Protein AF-A0A968AQ18-F1 (afdb_monomer_lite)

pLDDT: mean 81.07, std 17.33, range [46.72, 98.31]

Structure (mmCIF, N/CA/C/O backbone):
data_AF-A0A968AQ18-F1
#
_entry.id   AF-A0A968AQ18-F1
#
loop_
_atom_site.group_PDB
_atom_site.id
_atom_site.type_symbol
_atom_site.label_atom_id
_atom_site.label_alt_id
_atom_site.label_comp_id
_atom_site.label_asym_id
_atom_site.label_entity_id
_atom_site.label_seq_id
_atom_site.pdbx_PDB_ins_code
_atom_site.Cartn_x
_atom_site.Cartn_y
_atom_site.Cartn_z
_atom_site.occupancy
_atom_site.B_iso_or_equiv
_atom_site.auth_seq_id
_atom_site.auth_comp_id
_atom_site.auth_asym_id
_atom_site.auth_atom_id
_atom_site.pdbx_PDB_model_num
ATOM 1 N N . MET A 1 1 ? 10.044 -11.144 -3.311 1.00 70.75 1 MET A N 1
ATOM 2 C CA . MET A 1 1 ? 8.899 -10.650 -2.516 1.00 70.75 1 MET A CA 1
ATOM 3 C C . MET A 1 1 ? 9.423 -10.230 -1.155 1.00 70.75 1 MET A C 1
ATOM 5 O O . MET A 1 1 ? 10.293 -10.933 -0.651 1.00 70.75 1 MET A O 1
ATOM 9 N N . LYS A 1 2 ? 8.940 -9.132 -0.572 1.00 82.88 2 LYS A N 1
ATOM 10 C CA . LYS A 1 2 ? 9.055 -8.934 0.882 1.00 82.88 2 LYS A CA 1
ATOM 11 C C . LYS A 1 2 ? 7.710 -8.524 1.470 1.00 82.88 2 LYS A C 1
ATOM 13 O O . LYS A 1 2 ? 6.774 -8.203 0.732 1.00 82.88 2 LYS A O 1
ATOM 18 N N . SER A 1 3 ? 7.658 -8.534 2.792 1.00 89.44 3 SER A N 1
ATOM 19 C CA . SER A 1 3 ? 6.496 -8.170 3.583 1.00 89.44 3 SER A CA 1
ATOM 20 C C . SER A 1 3 ? 6.893 -7.350 4.808 1.00 89.44 3 SER A C 1
ATOM 22 O O . SER A 1 3 ? 8.048 -7.377 5.229 1.00 89.44 3 SER A O 1
ATOM 24 N N . SER A 1 4 ? 5.935 -6.608 5.350 1.00 93.25 4 SER A N 1
ATOM 25 C CA . SER A 1 4 ? 6.011 -5.946 6.659 1.00 93.25 4 SER A CA 1
ATOM 26 C C . SER A 1 4 ? 4.606 -5.892 7.268 1.00 93.25 4 SER A C 1
ATOM 28 O O . SER A 1 4 ? 3.625 -6.109 6.553 1.00 93.25 4 SER A O 1
ATOM 30 N N . GLY A 1 5 ? 4.489 -5.622 8.566 1.00 95.31 5 GLY A N 1
ATOM 31 C CA . GLY A 1 5 ? 3.210 -5.510 9.261 1.00 95.31 5 GLY A CA 1
ATOM 32 C C . GLY A 1 5 ? 3.035 -4.163 9.952 1.00 95.31 5 GLY A C 1
ATOM 33 O O . GLY A 1 5 ? 4.000 -3.476 10.280 1.00 95.31 5 GLY A O 1
ATOM 34 N N . PHE A 1 6 ? 1.788 -3.779 10.211 1.00 96.81 6 PHE A N 1
ATOM 35 C CA . PHE A 1 6 ? 1.485 -2.664 11.104 1.00 96.81 6 PHE A CA 1
ATOM 36 C C . PHE A 1 6 ? 0.169 -2.867 11.859 1.00 96.81 6 PHE A C 1
ATOM 38 O O . PHE A 1 6 ? -0.747 -3.554 11.407 1.00 96.81 6 PHE A O 1
ATOM 45 N N . LEU A 1 7 ? 0.077 -2.239 13.026 1.00 97.50 7 LEU A N 1
ATOM 46 C CA . LEU A 1 7 ? -1.101 -2.204 13.882 1.00 97.50 7 LEU A CA 1
ATOM 47 C C . LEU A 1 7 ? -1.667 -0.784 13.924 1.00 97.50 7 LEU A C 1
ATOM 49 O O . LEU A 1 7 ? -0.959 0.169 14.259 1.00 97.50 7 LEU A O 1
ATOM 53 N N . LEU A 1 8 ? -2.967 -0.657 13.673 1.00 97.88 8 LEU A N 1
ATOM 54 C CA . LEU A 1 8 ? -3.730 0.558 13.943 1.00 97.88 8 LEU A CA 1
ATOM 55 C C . LEU A 1 8 ? -4.548 0.364 15.218 1.00 97.88 8 LEU A C 1
ATOM 57 O O . LEU A 1 8 ? -5.324 -0.584 15.321 1.00 97.88 8 LEU A O 1
ATOM 61 N N . ASN A 1 9 ? -4.399 1.275 16.184 1.00 97.25 9 ASN A N 1
ATOM 62 C CA . ASN A 1 9 ? -5.136 1.224 17.454 1.00 97.25 9 ASN A CA 1
ATOM 63 C C . ASN A 1 9 ? -6.530 1.861 17.377 1.00 97.25 9 ASN A C 1
ATOM 65 O O . ASN A 1 9 ? -7.371 1.610 18.241 1.00 97.25 9 ASN A O 1
ATOM 69 N N . GLU A 1 10 ? -6.779 2.640 16.329 1.00 97.56 10 GLU A N 1
ATOM 70 C CA . GLU A 1 10 ? -8.029 3.334 16.051 1.00 97.56 10 GLU A CA 1
ATOM 71 C C . GLU A 1 10 ? -8.207 3.524 14.542 1.00 97.56 10 GLU A C 1
ATOM 73 O O . GLU A 1 10 ? -7.238 3.439 13.778 1.00 97.56 10 GLU A O 1
ATOM 78 N N . LYS A 1 11 ? -9.452 3.788 14.132 1.00 98.25 11 LYS A N 1
ATOM 79 C CA . LYS A 1 11 ? -9.799 4.114 12.750 1.00 98.25 11 LYS A CA 1
ATOM 80 C C . LYS A 1 11 ? -9.100 5.400 12.319 1.00 98.25 11 LYS A C 1
ATOM 82 O O . LYS A 1 11 ? -9.214 6.413 13.005 1.00 98.25 11 LYS A O 1
ATOM 87 N N . GLN A 1 12 ? -8.436 5.382 11.169 1.00 98.19 12 GLN A N 1
ATOM 88 C CA . GLN A 1 12 ? -7.718 6.551 10.659 1.00 98.19 12 GLN A CA 1
ATOM 89 C C . GLN A 1 12 ? -7.504 6.501 9.143 1.00 98.19 12 GLN A C 1
ATOM 91 O O . GLN A 1 12 ? -7.540 5.433 8.531 1.00 98.19 12 GLN A O 1
ATOM 96 N N . GLU A 1 13 ? -7.265 7.670 8.545 1.00 98.31 13 GLU A N 1
ATOM 97 C CA . GLU A 1 13 ? -6.734 7.770 7.183 1.00 98.31 13 GLU A CA 1
ATOM 98 C C . GLU A 1 13 ? -5.238 7.437 7.204 1.00 98.31 13 GLU A C 1
ATOM 100 O O . GLU A 1 13 ? -4.485 7.992 8.008 1.00 98.31 13 GLU A O 1
ATOM 105 N N . ILE A 1 14 ? -4.807 6.565 6.296 1.00 97.75 14 ILE A N 1
ATOM 106 C CA . ILE A 1 14 ? -3.394 6.308 6.026 1.00 97.75 14 ILE A CA 1
ATOM 107 C C . ILE A 1 14 ? -3.024 6.822 4.637 1.00 97.75 14 ILE A C 1
ATOM 109 O O . ILE A 1 14 ? -3.842 6.828 3.715 1.00 97.75 14 ILE A O 1
ATOM 113 N N . GLN A 1 15 ? -1.774 7.249 4.488 1.00 98.19 15 GLN A N 1
ATOM 114 C CA . GLN A 1 15 ? -1.212 7.662 3.206 1.00 98.19 15 GLN A CA 1
ATOM 115 C C . GLN A 1 15 ? -0.310 6.560 2.675 1.00 98.19 15 GLN A C 1
ATOM 117 O O . GLN A 1 15 ? 0.532 6.037 3.410 1.00 98.19 15 GLN A O 1
ATOM 122 N N . ILE A 1 16 ? -0.478 6.238 1.398 1.00 97.81 16 ILE A N 1
ATOM 123 C CA . ILE A 1 16 ? 0.265 5.176 0.731 1.00 97.81 16 ILE A CA 1
ATOM 124 C C . ILE A 1 16 ? 1.003 5.790 -0.450 1.00 97.81 16 ILE A C 1
ATOM 126 O O . ILE A 1 16 ? 0.403 6.447 -1.301 1.00 97.81 16 ILE A O 1
ATOM 130 N N . GLU A 1 17 ? 2.310 5.563 -0.504 1.00 96.19 17 GLU A N 1
ATOM 131 C CA . GLU A 1 17 ? 3.142 5.878 -1.658 1.00 96.19 17 GLU A CA 1
ATOM 132 C C . GLU A 1 17 ? 3.889 4.617 -2.082 1.00 96.19 17 GLU A C 1
ATOM 134 O O . GLU A 1 17 ? 4.544 3.972 -1.266 1.00 96.19 17 GLU A O 1
ATOM 139 N N . ALA A 1 18 ? 3.814 4.261 -3.361 1.00 93.38 18 ALA A N 1
ATOM 140 C CA . ALA A 1 18 ? 4.548 3.126 -3.905 1.00 93.38 18 ALA A CA 1
ATOM 141 C C . ALA A 1 18 ? 5.251 3.503 -5.207 1.00 93.38 18 ALA A C 1
ATOM 143 O O . ALA A 1 18 ? 4.803 4.370 -5.959 1.00 93.38 18 ALA A O 1
ATOM 144 N N . VAL A 1 19 ? 6.369 2.846 -5.484 1.00 91.06 19 VAL A N 1
ATOM 145 C CA . VAL A 1 19 ? 7.097 2.955 -6.746 1.00 91.06 19 VAL A CA 1
ATOM 146 C C . VAL A 1 19 ? 7.200 1.567 -7.324 1.00 91.06 19 VAL A C 1
ATOM 148 O O . VAL A 1 19 ? 7.699 0.667 -6.651 1.00 91.06 19 VAL A O 1
ATOM 151 N N . GLY A 1 20 ? 6.779 1.422 -8.579 1.00 86.88 20 GLY A N 1
ATOM 152 C CA . GLY A 1 20 ? 6.909 0.152 -9.258 1.00 86.88 20 GLY A CA 1
ATOM 153 C C . GLY A 1 20 ? 7.253 0.194 -10.728 1.00 86.88 20 GLY A C 1
ATOM 154 O O . GLY A 1 20 ? 7.150 1.235 -11.379 1.00 86.88 20 GLY A O 1
ATOM 155 N N . ALA A 1 21 ? 7.712 -0.954 -11.218 1.00 80.69 21 ALA A N 1
ATOM 156 C CA . ALA A 1 21 ? 8.049 -1.161 -12.612 1.00 80.69 21 ALA A CA 1
ATOM 157 C C . ALA A 1 21 ? 6.774 -1.104 -13.463 1.00 80.69 21 ALA A C 1
ATOM 159 O O . ALA A 1 21 ? 5.705 -1.556 -13.048 1.00 80.69 21 ALA A O 1
ATOM 160 N N . ASN A 1 22 ? 6.870 -0.490 -14.639 1.00 69.25 22 ASN A N 1
ATOM 161 C CA . ASN A 1 22 ? 5.745 -0.324 -15.544 1.00 69.25 22 ASN A CA 1
ATOM 162 C C . ASN A 1 22 ? 6.075 -0.784 -16.962 1.00 69.25 22 ASN A C 1
ATOM 164 O O . ASN A 1 22 ? 7.111 -0.436 -17.527 1.00 69.25 22 ASN A O 1
ATOM 168 N N . ILE A 1 23 ? 5.110 -1.489 -17.542 1.00 57.53 23 ILE A N 1
ATOM 169 C CA . ILE A 1 23 ? 5.180 -2.151 -18.836 1.00 57.53 23 ILE A CA 1
ATOM 170 C C . ILE A 1 23 ? 5.063 -1.095 -19.938 1.00 57.53 23 ILE A C 1
ATOM 172 O O . ILE A 1 23 ? 4.055 -0.391 -20.059 1.00 57.53 23 ILE A O 1
ATOM 176 N N . ARG A 1 24 ? 6.114 -0.963 -20.745 1.00 50.44 24 ARG A N 1
ATOM 177 C CA . ARG A 1 24 ? 6.038 -0.283 -22.047 1.00 50.44 24 ARG A CA 1
ATOM 178 C C . ARG A 1 24 ? 6.767 -1.023 -23.160 1.00 50.44 24 ARG A C 1
ATOM 180 O O . ARG A 1 24 ? 6.380 -0.837 -24.302 1.00 50.44 24 ARG A O 1
ATOM 187 N N . ASP A 1 25 ? 7.741 -1.856 -22.817 1.00 50.41 25 ASP A N 1
ATOM 188 C CA . ASP A 1 25 ? 8.437 -2.744 -23.742 1.00 50.41 25 ASP A CA 1
ATOM 189 C C . ASP A 1 25 ? 8.319 -4.183 -23.241 1.00 50.41 25 ASP A C 1
ATOM 191 O O . ASP A 1 25 ? 8.261 -4.425 -22.032 1.00 50.41 25 ASP A O 1
ATOM 195 N N . GLU A 1 26 ? 8.299 -5.118 -24.187 1.00 46.72 26 GLU A N 1
ATOM 196 C CA . GLU A 1 26 ? 8.037 -6.563 -24.067 1.00 46.72 26 GLU A CA 1
ATOM 197 C C . GLU A 1 26 ? 9.100 -7.329 -23.239 1.00 46.72 26 GLU A C 1
ATOM 199 O O . GLU A 1 26 ? 9.185 -8.551 -23.277 1.00 46.72 26 GLU A O 1
ATOM 204 N N . HIS A 1 27 ? 9.912 -6.622 -22.450 1.00 50.97 27 HIS A N 1
ATOM 205 C CA . HIS A 1 27 ? 11.026 -7.169 -21.676 1.00 50.97 27 HIS A CA 1
ATOM 206 C C . HIS A 1 27 ? 11.006 -6.799 -20.181 1.00 50.97 27 HIS A C 1
ATOM 208 O O . HIS A 1 27 ? 12.001 -7.049 -19.506 1.00 50.97 27 HIS A O 1
ATOM 214 N N . PHE A 1 28 ? 9.927 -6.220 -19.624 1.00 56.06 28 PHE A N 1
ATOM 215 C CA . PHE A 1 28 ? 9.999 -5.634 -18.274 1.00 56.06 28 PHE A CA 1
ATOM 216 C C . PHE A 1 28 ? 9.061 -6.169 -17.198 1.00 56.06 28 PHE A C 1
ATOM 218 O O . PHE A 1 28 ? 7.844 -6.224 -17.341 1.00 56.06 28 PHE A O 1
ATOM 225 N N . MET A 1 29 ? 9.704 -6.421 -16.055 1.00 58.16 29 MET A N 1
ATOM 226 C CA . MET A 1 29 ? 9.169 -6.860 -14.777 1.00 58.16 29 MET A CA 1
ATOM 227 C C . MET A 1 29 ? 7.799 -6.265 -14.426 1.00 58.16 29 MET A C 1
ATOM 229 O O . MET A 1 29 ? 7.616 -5.047 -14.371 1.00 58.16 29 MET A O 1
ATOM 233 N N . MET A 1 30 ? 6.856 -7.139 -14.087 1.00 73.69 30 MET A N 1
ATOM 234 C CA . MET A 1 30 ? 5.580 -6.753 -13.504 1.00 73.69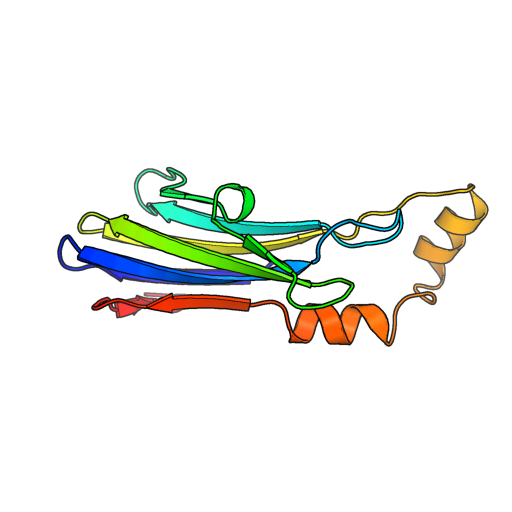 30 MET A CA 1
ATOM 235 C C . MET A 1 30 ? 5.738 -6.618 -12.004 1.00 73.69 30 MET A C 1
ATOM 237 O O . MET A 1 30 ? 6.197 -7.534 -11.328 1.00 73.69 30 MET A O 1
ATOM 241 N N . SER A 1 31 ? 5.317 -5.492 -11.458 1.00 83.69 31 SER A N 1
ATOM 242 C CA . SER A 1 31 ? 5.347 -5.292 -10.022 1.00 83.69 31 SER A CA 1
ATOM 243 C C . SER A 1 31 ? 3.977 -5.022 -9.453 1.00 83.69 31 SER A C 1
ATOM 245 O O . SER A 1 31 ? 3.187 -4.327 -10.090 1.00 83.69 31 SER A O 1
ATOM 247 N N . ASN A 1 32 ? 3.734 -5.509 -8.241 1.00 90.00 32 ASN A N 1
ATOM 248 C CA . ASN A 1 32 ? 2.518 -5.209 -7.508 1.00 90.00 32 ASN A CA 1
ATOM 249 C C . ASN A 1 32 ? 2.784 -5.112 -6.001 1.00 90.00 32 ASN A C 1
ATOM 251 O O . ASN A 1 32 ? 3.801 -5.600 -5.492 1.00 90.00 32 ASN A O 1
ATOM 255 N N . ALA A 1 33 ? 1.871 -4.450 -5.303 1.00 92.88 33 ALA A N 1
ATOM 256 C CA . ALA A 1 33 ? 1.863 -4.363 -3.858 1.00 92.88 33 ALA A CA 1
ATOM 257 C C . ALA A 1 33 ? 0.426 -4.369 -3.338 1.00 92.88 33 ALA A C 1
ATOM 259 O O . ALA A 1 33 ? -0.480 -3.830 -3.974 1.00 92.88 33 ALA A O 1
ATOM 260 N N . TRP A 1 34 ? 0.250 -4.958 -2.161 1.00 95.94 34 TRP A N 1
ATOM 261 C CA . TRP A 1 34 ? -1.044 -5.113 -1.514 1.00 95.94 34 TRP A CA 1
ATOM 262 C C . TRP A 1 34 ? -0.939 -4.778 -0.035 1.00 95.94 34 TRP A C 1
ATOM 264 O O . TRP A 1 34 ? 0.093 -5.027 0.593 1.00 95.94 34 TRP A O 1
ATOM 274 N N . ILE A 1 35 ? -2.032 -4.264 0.521 1.00 97.44 35 ILE A N 1
ATOM 275 C CA . ILE A 1 35 ? -2.249 -4.221 1.965 1.00 97.44 35 ILE A CA 1
ATOM 276 C C . ILE A 1 35 ? -3.426 -5.137 2.268 1.00 97.44 35 ILE A C 1
ATOM 278 O O . ILE A 1 35 ? -4.499 -4.993 1.680 1.00 97.44 35 ILE A O 1
ATOM 282 N N . LEU A 1 36 ? -3.216 -6.084 3.174 1.00 98.12 36 LEU A N 1
ATOM 283 C CA . LEU A 1 36 ? -4.232 -7.028 3.616 1.00 98.12 36 LEU A CA 1
ATOM 284 C C . LEU A 1 36 ? -4.604 -6.746 5.066 1.00 98.12 36 LEU A C 1
ATOM 286 O O . LEU A 1 36 ? -3.739 -6.428 5.880 1.00 98.12 36 LEU A O 1
ATOM 290 N N . ASN A 1 37 ? -5.876 -6.932 5.407 1.00 97.69 37 ASN A N 1
ATOM 291 C CA . ASN A 1 37 ? -6.265 -7.160 6.793 1.00 97.69 37 ASN A CA 1
ATOM 292 C C . ASN A 1 37 ? -5.716 -8.529 7.231 1.00 97.69 37 ASN A C 1
ATOM 294 O O . ASN A 1 37 ? -5.990 -9.542 6.588 1.00 97.69 37 ASN A O 1
ATOM 298 N N . ALA A 1 38 ? -4.932 -8.570 8.308 1.00 97.06 38 ALA A N 1
ATOM 299 C CA . ALA A 1 38 ? -4.257 -9.794 8.739 1.00 97.06 38 ALA A CA 1
ATOM 300 C C . ALA A 1 38 ? -5.236 -10.860 9.260 1.00 97.06 38 ALA A C 1
ATOM 302 O O . ALA A 1 38 ? -4.998 -12.053 9.076 1.00 97.06 38 ALA A O 1
ATOM 303 N N . ASP A 1 39 ? -6.344 -10.432 9.876 1.00 95.38 39 ASP A N 1
ATOM 304 C CA . ASP A 1 39 ? -7.326 -11.324 10.493 1.00 95.38 39 ASP A CA 1
ATOM 305 C C . ASP A 1 39 ? -8.302 -11.897 9.447 1.00 95.38 39 ASP A C 1
ATOM 307 O O . ASP A 1 39 ? -8.563 -13.100 9.446 1.00 95.38 39 ASP A O 1
ATOM 311 N N . SER A 1 40 ? -8.831 -11.063 8.541 1.00 97.31 40 SER A N 1
ATOM 312 C CA . SER A 1 40 ? -9.796 -11.509 7.518 1.00 97.31 40 SER A CA 1
ATOM 313 C C . SER A 1 40 ? -9.156 -11.965 6.208 1.00 97.31 40 SER A C 1
ATOM 315 O O . SER A 1 40 ? -9.797 -12.679 5.441 1.00 97.31 40 SER A O 1
ATOM 317 N N . ARG A 1 41 ? -7.893 -11.589 5.962 1.00 95.81 41 ARG A N 1
ATOM 318 C CA . ARG A 1 41 ? -7.172 -11.767 4.687 1.00 95.81 41 ARG A CA 1
ATOM 319 C C . ARG A 1 41 ? -7.738 -10.956 3.518 1.00 95.81 41 ARG A C 1
ATOM 321 O O . ARG A 1 41 ? -7.311 -11.168 2.385 1.00 95.81 41 ARG A O 1
ATOM 328 N N . ASP A 1 42 ? -8.635 -10.010 3.784 1.00 97.81 42 ASP A N 1
ATOM 329 C CA . ASP A 1 42 ? -9.172 -9.126 2.751 1.00 97.81 42 ASP A CA 1
ATOM 330 C C . ASP A 1 42 ? -8.088 -8.179 2.232 1.00 97.81 42 ASP A C 1
ATOM 332 O O . ASP A 1 42 ? -7.359 -7.567 3.018 1.00 97.81 42 ASP A O 1
ATOM 336 N N . VAL A 1 43 ? -8.013 -8.018 0.910 1.00 97.56 43 VAL A N 1
ATOM 337 C CA . VAL A 1 43 ? -7.202 -6.973 0.276 1.00 97.56 43 VAL A CA 1
ATOM 338 C C . VAL A 1 43 ? -7.918 -5.644 0.489 1.00 97.56 43 VAL A C 1
ATOM 340 O O . VAL A 1 43 ? -8.983 -5.404 -0.072 1.00 97.56 43 VAL A O 1
ATOM 343 N N . VAL A 1 44 ? -7.339 -4.787 1.326 1.00 98.00 44 VAL A N 1
ATOM 344 C CA . VAL A 1 44 ? -7.889 -3.457 1.633 1.00 98.00 44 VAL A CA 1
ATOM 345 C C . VAL A 1 44 ? -7.276 -2.363 0.762 1.00 98.00 44 VAL A C 1
ATOM 347 O O . VAL A 1 44 ? -7.752 -1.230 0.771 1.00 98.00 44 VAL A O 1
ATOM 350 N N . TRP A 1 45 ? -6.216 -2.697 0.024 1.00 97.94 45 TRP A N 1
ATO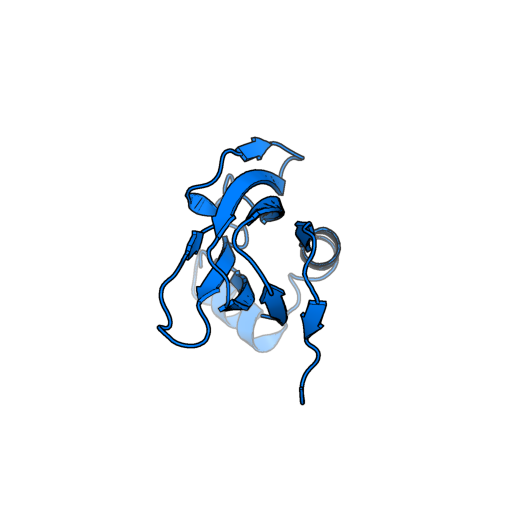M 351 C CA . TRP A 1 45 ? -5.591 -1.838 -0.973 1.00 97.94 45 TRP A CA 1
ATOM 352 C C . TRP A 1 45 ? -4.757 -2.651 -1.961 1.00 97.94 45 TRP A C 1
ATOM 354 O O . TRP A 1 45 ? -4.016 -3.550 -1.551 1.00 97.94 45 TRP A O 1
ATOM 364 N N . GLU A 1 46 ? -4.814 -2.279 -3.238 1.00 95.31 46 GLU A N 1
ATOM 365 C CA . GLU A 1 46 ? -3.981 -2.834 -4.302 1.00 95.31 46 GLU A CA 1
ATOM 366 C C . GLU A 1 46 ? -3.361 -1.716 -5.153 1.00 95.31 46 GLU A C 1
ATOM 368 O O . GLU A 1 46 ? -4.034 -0.792 -5.611 1.00 95.31 46 GLU A O 1
ATOM 373 N N . MET A 1 47 ? -2.054 -1.817 -5.402 1.00 92.44 47 MET A N 1
ATOM 374 C CA . MET A 1 47 ? -1.279 -0.783 -6.090 1.00 92.44 47 MET A CA 1
ATOM 375 C C . MET A 1 47 ? -1.805 -0.460 -7.490 1.00 92.44 47 MET A C 1
ATOM 377 O O . MET A 1 47 ? -1.762 0.699 -7.903 1.00 92.44 47 MET A O 1
ATOM 381 N N . THR A 1 48 ? -2.298 -1.456 -8.229 1.00 87.19 48 THR A N 1
ATOM 382 C CA . THR A 1 48 ? -2.800 -1.261 -9.598 1.00 87.19 48 THR A CA 1
ATOM 383 C C . THR A 1 48 ? -4.099 -0.465 -9.663 1.00 87.19 48 THR A C 1
ATOM 385 O O . THR A 1 48 ? -4.403 0.092 -10.716 1.00 87.19 48 THR A O 1
ATOM 388 N N . GLU A 1 49 ? -4.841 -0.375 -8.558 1.00 91.25 49 GLU A N 1
ATOM 389 C CA . GLU A 1 49 ? -6.070 0.421 -8.458 1.00 91.25 49 GLU A CA 1
ATOM 390 C C . GLU A 1 49 ? -5.794 1.879 -8.058 1.00 91.25 49 GLU A C 1
ATOM 392 O O . GLU A 1 49 ? -6.645 2.753 -8.233 1.00 91.25 49 GLU A O 1
ATOM 397 N N . ALA A 1 50 ? -4.588 2.171 -7.562 1.00 92.25 50 ALA A N 1
ATOM 398 C CA . ALA A 1 50 ? -4.216 3.496 -7.093 1.00 92.25 50 ALA A CA 1
ATOM 399 C C . ALA A 1 50 ? -3.958 4.492 -8.237 1.00 92.25 50 ALA A C 1
ATOM 401 O O . ALA A 1 50 ? -3.501 4.158 -9.340 1.00 92.25 50 ALA A O 1
ATOM 402 N N . ASN A 1 51 ? -4.145 5.778 -7.928 1.00 91.94 51 ASN A N 1
ATOM 403 C CA . ASN A 1 51 ? -3.746 6.857 -8.824 1.00 91.94 51 ASN A CA 1
ATOM 404 C C . ASN A 1 51 ? -2.242 6.796 -9.081 1.00 91.94 51 ASN A C 1
ATOM 406 O O . ASN A 1 51 ? -1.436 6.765 -8.149 1.00 91.94 51 ASN A O 1
ATOM 410 N N . SER A 1 52 ? -1.855 6.831 -10.355 1.00 91.94 52 SER A N 1
ATOM 411 C CA . SER A 1 52 ? -0.458 6.672 -10.733 1.00 91.94 52 SER A CA 1
ATOM 412 C C . SER A 1 52 ? -0.003 7.659 -11.787 1.00 91.94 52 SER A C 1
ATOM 414 O O . SER A 1 52 ? -0.746 8.047 -12.691 1.00 91.94 52 SER A O 1
ATOM 416 N N . ARG A 1 53 ? 1.274 8.027 -11.706 1.00 91.12 53 ARG A N 1
ATOM 417 C CA . ARG A 1 53 ? 1.940 8.852 -12.712 1.00 91.12 53 ARG A CA 1
ATOM 418 C C . ARG A 1 53 ? 3.300 8.274 -13.067 1.00 91.12 53 ARG A C 1
ATOM 420 O O . ARG A 1 53 ? 3.903 7.503 -12.322 1.00 91.12 53 ARG A O 1
ATOM 427 N N . ARG A 1 54 ? 3.775 8.629 -14.256 1.00 88.94 54 ARG A N 1
ATOM 428 C CA . ARG A 1 54 ? 5.083 8.194 -14.745 1.00 88.94 54 ARG A CA 1
ATOM 429 C C . ARG A 1 54 ? 6.185 8.856 -13.911 1.00 88.94 54 ARG A C 1
ATOM 431 O O . ARG A 1 54 ? 6.212 10.080 -13.834 1.00 88.94 54 ARG A O 1
ATOM 438 N N . LYS A 1 55 ? 7.091 8.053 -13.344 1.00 86.50 55 LYS A N 1
ATOM 439 C CA . LYS A 1 55 ? 8.279 8.519 -12.607 1.00 86.50 55 LYS A CA 1
ATOM 440 C C . LYS A 1 55 ? 9.518 8.535 -13.507 1.00 86.50 55 LYS A C 1
ATOM 442 O O . LYS A 1 55 ? 10.305 9.472 -13.454 1.00 86.50 55 LYS A O 1
ATOM 447 N N . SER A 1 56 ? 9.680 7.524 -14.363 1.00 84.12 56 SER A N 1
ATOM 448 C CA . SER A 1 56 ? 10.774 7.438 -15.342 1.00 84.12 56 SER A CA 1
ATOM 449 C C . SER A 1 56 ? 10.349 6.644 -16.587 1.00 84.12 56 SER A C 1
ATOM 451 O O . SER A 1 56 ? 9.155 6.448 -16.835 1.00 84.12 56 SER A O 1
ATOM 453 N N . ARG A 1 57 ? 11.308 6.205 -17.418 1.00 78.94 5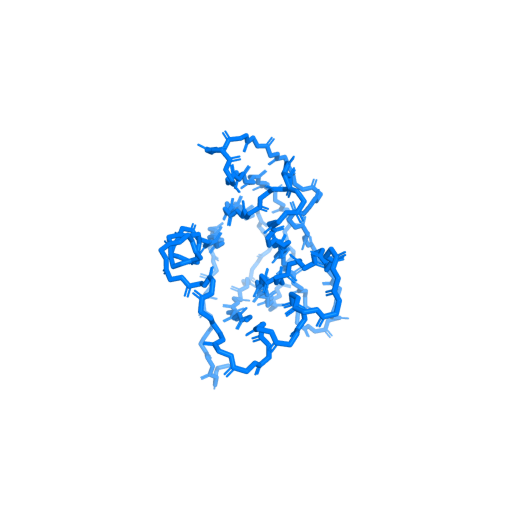7 ARG A N 1
ATOM 454 C CA . ARG A 1 57 ? 11.004 5.325 -18.551 1.00 78.94 57 ARG A CA 1
ATOM 455 C C . ARG A 1 57 ? 10.349 4.024 -18.093 1.00 78.94 57 ARG A C 1
ATOM 457 O O . ARG A 1 57 ? 9.340 3.658 -18.689 1.00 78.94 57 ARG A O 1
ATOM 464 N N . GLU A 1 58 ? 10.878 3.425 -17.030 1.00 78.50 58 GLU A N 1
ATOM 465 C CA . GLU A 1 58 ? 10.493 2.089 -16.558 1.00 78.50 58 GLU A CA 1
ATOM 466 C C . GLU A 1 58 ? 9.747 2.106 -15.220 1.00 78.50 58 GLU A C 1
ATOM 468 O O . GLU A 1 58 ? 9.233 1.077 -14.802 1.00 78.50 58 GLU A O 1
ATOM 473 N N . LEU A 1 59 ? 9.651 3.260 -14.547 1.00 83.94 59 LEU A N 1
ATOM 474 C CA . LEU A 1 59 ? 9.016 3.373 -13.234 1.00 83.94 59 LEU A CA 1
ATOM 475 C C . LEU A 1 59 ? 7.746 4.225 -13.263 1.00 83.94 59 LEU A C 1
ATOM 477 O O . LEU A 1 59 ? 7.678 5.285 -13.903 1.00 83.94 59 LEU A O 1
ATOM 481 N N . ARG A 1 60 ? 6.768 3.809 -12.463 1.00 89.12 60 ARG A N 1
ATOM 482 C CA . ARG A 1 60 ? 5.612 4.601 -12.040 1.00 89.12 60 ARG A CA 1
ATOM 483 C C . ARG A 1 60 ? 5.649 4.822 -10.541 1.00 89.12 60 ARG A C 1
ATOM 485 O O . ARG A 1 60 ? 6.172 4.005 -9.791 1.00 89.12 60 ARG A O 1
ATOM 492 N N . GLU A 1 61 ? 5.074 5.937 -10.127 1.00 92.31 61 GLU A N 1
ATOM 493 C CA . GLU A 1 61 ? 4.726 6.170 -8.733 1.00 92.31 61 GLU A CA 1
ATOM 494 C C . GLU A 1 61 ? 3.207 6.127 -8.575 1.00 92.31 61 GLU A C 1
ATOM 496 O O . GLU A 1 61 ? 2.468 6.597 -9.447 1.00 92.31 61 GLU A O 1
ATOM 501 N N . TYR A 1 62 ? 2.777 5.567 -7.456 1.00 93.81 62 TYR A N 1
ATOM 502 C CA . TYR A 1 62 ? 1.396 5.354 -7.061 1.00 93.81 62 TYR A CA 1
ATOM 503 C C . TYR A 1 62 ? 1.176 6.077 -5.743 1.00 93.81 62 TYR A C 1
ATOM 505 O O . TYR A 1 62 ? 2.048 6.046 -4.869 1.00 93.81 62 TYR A O 1
ATOM 513 N N . ARG A 1 63 ? 0.043 6.761 -5.613 1.00 96.56 63 ARG A N 1
ATOM 514 C CA . ARG A 1 63 ? -0.310 7.486 -4.394 1.00 96.56 63 ARG A CA 1
ATOM 515 C C . ARG A 1 63 ? -1.773 7.294 -4.087 1.00 96.56 63 ARG A C 1
ATOM 517 O O . ARG A 1 63 ? -2.608 7.433 -4.981 1.00 96.56 63 ARG A O 1
ATOM 524 N N . ASP A 1 64 ? -2.062 7.049 -2.821 1.00 97.69 64 ASP A N 1
ATOM 525 C CA . ASP A 1 64 ? -3.430 6.893 -2.369 1.00 97.69 64 ASP A CA 1
ATOM 526 C C . ASP A 1 64 ? -3.623 7.293 -0.906 1.00 97.69 64 ASP A C 1
ATOM 528 O O . ASP A 1 64 ? -2.665 7.442 -0.137 1.00 97.69 64 ASP A O 1
ATOM 532 N N . LYS A 1 65 ? -4.891 7.473 -0.545 1.00 98.06 65 LYS A N 1
ATOM 533 C CA . LYS A 1 65 ? -5.360 7.727 0.810 1.00 98.06 65 LYS A CA 1
ATOM 534 C C . LYS A 1 65 ? -6.586 6.876 1.075 1.00 98.06 65 LYS A C 1
ATOM 536 O O . LYS A 1 65 ? -7.621 7.070 0.444 1.00 98.06 65 LYS A O 1
ATOM 541 N N . ILE A 1 66 ? -6.482 5.982 2.048 1.00 97.94 66 ILE A N 1
ATOM 542 C CA . ILE A 1 66 ? -7.585 5.102 2.432 1.00 97.94 66 ILE A CA 1
ATOM 543 C C . ILE A 1 66 ? -7.863 5.231 3.922 1.00 97.94 66 ILE A C 1
ATOM 545 O O . ILE A 1 66 ? -6.959 5.477 4.719 1.00 97.94 66 ILE A O 1
ATOM 549 N N . THR A 1 67 ? -9.124 5.060 4.305 1.00 98.31 67 THR A N 1
ATOM 550 C CA . THR A 1 67 ? -9.509 4.966 5.715 1.00 98.31 67 THR A CA 1
ATOM 551 C C . THR A 1 67 ? -9.559 3.503 6.115 1.00 98.31 67 THR A C 1
ATOM 553 O O . THR A 1 67 ? -10.324 2.737 5.534 1.00 98.31 67 THR A O 1
ATOM 556 N N . LEU A 1 68 ? -8.776 3.132 7.124 1.00 98.06 68 LEU A N 1
ATOM 557 C CA . LEU A 1 68 ? -8.768 1.787 7.690 1.00 98.06 68 LEU A CA 1
ATOM 558 C C . LEU A 1 68 ? -9.341 1.808 9.103 1.00 98.06 68 LEU A C 1
ATOM 560 O O . LEU A 1 68 ? -9.143 2.762 9.857 1.00 98.06 68 LEU A O 1
ATOM 564 N N . GLU A 1 69 ? -10.051 0.743 9.459 1.00 98.06 69 GLU A N 1
ATOM 565 C CA . GLU A 1 69 ? -10.486 0.499 10.833 1.00 98.06 69 GLU A CA 1
ATOM 566 C C . GLU A 1 69 ? -9.305 0.070 11.720 1.00 98.06 69 GLU A C 1
ATOM 568 O O . GLU A 1 69 ? -8.223 -0.276 11.238 1.00 98.06 69 GLU A O 1
ATOM 573 N N . LYS A 1 70 ? -9.527 0.060 13.039 1.00 97.94 70 LYS A N 1
ATOM 574 C CA . LYS A 1 70 ? -8.599 -0.560 13.994 1.00 97.94 70 LYS A CA 1
ATOM 575 C C . LYS A 1 70 ? -8.333 -2.013 13.583 1.00 97.94 70 LYS A C 1
ATOM 577 O O . LYS A 1 70 ? -9.278 -2.781 13.416 1.00 97.94 70 LYS A O 1
ATOM 582 N N . GLY A 1 71 ? -7.066 -2.412 13.507 1.00 97.56 71 GLY A N 1
ATOM 583 C CA . GLY A 1 71 ? -6.708 -3.771 13.112 1.00 97.56 71 GLY A CA 1
ATOM 584 C C . GLY A 1 71 ? -5.221 -3.966 12.853 1.00 97.56 71 GLY A C 1
ATOM 585 O O . GLY A 1 71 ? -4.430 -3.023 12.934 1.00 97.56 71 GLY A O 1
ATOM 586 N N . ARG A 1 72 ? -4.859 -5.216 12.556 1.00 98.06 72 ARG A N 1
ATOM 587 C CA . ARG A 1 72 ? -3.535 -5.606 12.065 1.00 98.06 72 ARG A CA 1
ATOM 588 C C . ARG A 1 72 ? -3.570 -5.719 10.553 1.00 98.06 72 ARG A C 1
ATOM 590 O O . ARG A 1 72 ? -4.517 -6.271 9.992 1.00 98.06 72 ARG A O 1
ATOM 597 N N . PHE A 1 73 ? -2.516 -5.237 9.920 1.00 97.75 73 PHE A N 1
ATOM 598 C CA . PHE A 1 73 ? -2.398 -5.217 8.478 1.00 97.75 73 PHE A CA 1
ATOM 599 C C . PHE A 1 73 ? -1.031 -5.720 8.049 1.00 97.75 73 PHE A C 1
ATOM 601 O O . PHE A 1 73 ? -0.028 -5.489 8.723 1.00 97.75 73 PHE A O 1
ATOM 608 N N . GLU A 1 74 ? -1.011 -6.387 6.906 1.00 96.81 74 GLU A N 1
ATOM 609 C CA . GLU A 1 74 ? 0.192 -6.901 6.272 1.00 96.81 74 GLU A CA 1
ATOM 610 C C . GLU A 1 74 ? 0.383 -6.207 4.933 1.00 96.81 74 GLU A C 1
ATOM 612 O O . GLU A 1 74 ? -0.543 -6.100 4.131 1.00 96.81 74 GLU A O 1
ATOM 617 N N . ILE A 1 75 ? 1.601 -5.754 4.685 1.00 95.38 75 ILE A N 1
ATOM 618 C CA . ILE A 1 75 ? 2.021 -5.180 3.420 1.00 95.38 75 ILE A CA 1
ATOM 619 C C . ILE A 1 75 ? 2.785 -6.263 2.678 1.00 95.38 75 ILE A C 1
ATOM 621 O O . ILE A 1 75 ? 3.764 -6.792 3.201 1.00 95.38 75 ILE A O 1
ATOM 625 N N . TYR A 1 76 ? 2.379 -6.553 1.450 1.00 92.38 76 TYR A N 1
ATOM 626 C CA . TYR A 1 76 ? 3.111 -7.424 0.540 1.00 92.38 76 TYR A CA 1
ATOM 627 C C . TYR A 1 76 ? 3.588 -6.624 -0.650 1.00 92.38 76 TYR A C 1
ATOM 629 O O . TYR A 1 76 ? 2.840 -5.827 -1.212 1.00 92.38 76 TYR A O 1
ATOM 637 N N . TYR A 1 77 ? 4.818 -6.885 -1.076 1.00 88.88 77 TYR A N 1
ATOM 638 C CA . TYR A 1 77 ? 5.321 -6.341 -2.321 1.00 88.88 77 TYR A CA 1
ATOM 639 C C . TYR A 1 77 ? 6.078 -7.403 -3.113 1.00 88.88 77 TYR A C 1
ATOM 641 O O . TYR A 1 77 ? 6.911 -8.158 -2.587 1.00 88.88 77 TYR A O 1
ATOM 649 N N . ALA A 1 78 ? 5.799 -7.451 -4.410 1.00 84.12 78 ALA A N 1
ATOM 650 C CA . ALA A 1 78 ? 6.381 -8.424 -5.311 1.00 84.12 78 ALA A CA 1
ATOM 651 C C . ALA A 1 78 ? 6.763 -7.784 -6.641 1.00 84.12 78 ALA A C 1
ATOM 653 O O . ALA A 1 78 ? 6.093 -6.889 -7.156 1.00 84.12 78 ALA A O 1
ATOM 654 N N . VAL A 1 79 ? 7.850 -8.301 -7.198 1.00 78.00 79 VAL A N 1
ATOM 655 C CA . VAL A 1 79 ? 8.255 -8.029 -8.564 1.00 78.00 79 VAL A CA 1
ATOM 656 C C . VAL A 1 79 ? 8.445 -9.380 -9.236 1.00 78.00 79 VAL A C 1
ATOM 658 O O . VAL A 1 79 ? 9.133 -10.252 -8.703 1.00 78.00 79 VAL A O 1
ATOM 661 N N . PHE A 1 80 ? 7.781 -9.555 -10.367 1.00 71.25 80 PHE A N 1
ATOM 662 C CA . PHE A 1 80 ? 7.805 -10.742 -11.197 1.00 71.25 80 PHE A CA 1
ATOM 663 C C . PHE A 1 80 ? 8.523 -10.384 -12.490 1.00 71.25 80 PHE A C 1
ATOM 665 O O . PHE A 1 80 ? 8.090 -9.459 -13.181 1.00 71.25 80 PHE A O 1
ATOM 672 N N . PRO A 1 81 ? 9.603 -11.080 -12.851 1.00 63.50 81 PRO A N 1
ATOM 673 C CA . PRO A 1 81 ? 10.174 -10.893 -14.168 1.00 63.50 81 PRO A CA 1
ATOM 674 C C . PRO A 1 81 ? 9.164 -11.376 -15.220 1.00 63.50 81 PRO A C 1
ATOM 676 O O . PRO A 1 81 ? 8.585 -12.455 -15.087 1.00 63.50 81 PRO A O 1
ATOM 679 N N . SER A 1 82 ? 8.911 -10.564 -16.246 1.00 57.09 82 SER A N 1
ATOM 680 C CA . SER A 1 82 ? 8.153 -10.998 -17.419 1.00 57.09 82 SER A CA 1
ATOM 681 C C . SER A 1 82 ? 9.140 -11.367 -18.516 1.00 57.09 82 SER A C 1
ATOM 683 O O . SER A 1 82 ? 9.930 -10.521 -18.938 1.00 57.09 82 SER A O 1
ATOM 685 N N . PHE A 1 83 ? 9.087 -12.607 -18.991 1.00 56.25 83 PHE A N 1
ATOM 686 C CA . PHE A 1 83 ? 9.924 -13.063 -20.094 1.00 56.25 83 PHE A CA 1
ATOM 687 C C . PHE A 1 83 ? 9.065 -13.257 -21.340 1.00 56.25 83 PHE A C 1
ATOM 689 O O . PHE A 1 83 ? 8.100 -14.021 -21.320 1.00 56.25 83 PHE A O 1
ATOM 696 N N . HIS A 1 84 ? 9.446 -12.604 -22.433 1.00 49.06 84 HIS A N 1
ATOM 697 C CA . HIS A 1 84 ? 9.007 -12.980 -23.769 1.00 49.06 84 HIS A CA 1
ATOM 698 C C . HIS A 1 84 ? 10.139 -13.778 -24.423 1.00 49.06 84 HIS A C 1
ATOM 700 O O . HIS A 1 84 ? 11.181 -13.231 -24.775 1.00 49.06 84 HIS A O 1
ATOM 706 N N . TYR A 1 85 ? 9.961 -15.096 -24.538 1.00 51.94 85 TYR A N 1
ATOM 707 C CA . TYR A 1 85 ? 10.880 -15.936 -25.303 1.00 51.94 85 TYR A CA 1
ATOM 708 C C . TYR A 1 85 ? 10.629 -15.696 -26.789 1.00 51.94 85 TYR A C 1
ATOM 710 O O . TYR A 1 85 ? 9.540 -15.983 -27.285 1.00 51.94 85 TYR A O 1
ATOM 718 N N . HIS A 1 86 ? 11.633 -15.195 -27.505 1.00 53.31 86 HIS A N 1
ATOM 719 C CA . HIS A 1 86 ? 11.568 -15.135 -28.965 1.00 53.31 86 HIS A CA 1
ATOM 720 C C . HIS A 1 86 ? 11.927 -16.491 -29.602 1.00 53.31 86 HIS A C 1
ATOM 722 O O . HIS A 1 86 ? 11.486 -16.764 -30.716 1.00 53.31 86 HIS A O 1
ATOM 728 N N . ASP A 1 87 ? 12.651 -17.369 -28.885 1.00 63.38 87 ASP A N 1
ATOM 729 C CA . ASP A 1 87 ? 12.942 -18.754 -29.289 1.00 63.38 87 ASP A CA 1
ATOM 730 C C . ASP A 1 87 ? 13.460 -19.659 -28.137 1.00 63.38 87 ASP A C 1
ATOM 732 O O . ASP A 1 87 ? 13.702 -19.222 -27.010 1.00 63.38 87 ASP A O 1
ATOM 736 N N . LEU A 1 88 ? 13.666 -20.949 -28.433 1.00 63.91 88 LEU A N 1
ATOM 737 C CA . LEU A 1 88 ? 14.223 -21.956 -27.514 1.00 63.91 88 LEU A CA 1
ATOM 738 C C . LEU A 1 88 ? 15.671 -21.670 -27.076 1.00 63.91 88 LEU A C 1
ATOM 740 O O . LEU A 1 88 ? 16.083 -22.128 -26.011 1.00 63.91 88 LEU A O 1
ATOM 744 N N . TRP A 1 89 ? 16.447 -20.919 -27.859 1.00 60.62 89 TRP A N 1
ATOM 745 C CA . TRP A 1 89 ? 17.834 -20.585 -27.526 1.00 60.62 89 TRP A CA 1
ATOM 746 C C . TRP A 1 89 ? 17.910 -19.477 -26.472 1.00 60.62 89 TRP A C 1
ATOM 748 O O . TRP A 1 89 ? 18.746 -19.555 -25.570 1.00 60.62 89 TRP A O 1
ATOM 758 N N . SER A 1 90 ? 16.996 -18.504 -26.528 1.00 60.56 90 SER A N 1
ATOM 759 C CA . SER A 1 90 ? 16.815 -17.479 -25.493 1.00 60.56 90 SER A CA 1
ATOM 760 C C . SER A 1 90 ? 16.398 -18.090 -24.148 1.00 60.56 90 SER A C 1
ATOM 762 O O . SER A 1 90 ? 16.928 -17.712 -23.106 1.00 60.56 90 SER A O 1
ATOM 764 N N . PHE A 1 91 ? 15.552 -19.126 -24.169 1.00 56.09 91 PHE A N 1
ATOM 765 C CA . PHE A 1 91 ? 15.208 -19.912 -22.980 1.00 56.09 91 PHE A CA 1
ATOM 766 C C . PHE A 1 91 ? 16.423 -20.633 -22.377 1.00 56.09 91 PHE A C 1
ATOM 768 O O . PHE A 1 91 ? 16.648 -20.575 -21.170 1.00 56.09 91 PHE A O 1
ATOM 775 N N . VAL A 1 92 ? 17.233 -21.298 -23.208 1.00 65.25 92 VAL A N 1
ATOM 776 C CA . VAL A 1 92 ? 18.402 -22.061 -22.738 1.00 65.25 92 VAL A CA 1
ATOM 777 C C . VAL A 1 92 ? 19.484 -21.149 -22.153 1.00 65.25 92 VAL A C 1
ATOM 779 O O . VAL A 1 92 ? 20.052 -21.487 -21.117 1.00 65.25 92 VAL A O 1
ATOM 782 N N . ARG A 1 93 ? 19.745 -19.977 -22.749 1.00 59.78 93 ARG A N 1
ATOM 783 C CA . ARG A 1 93 ? 20.678 -18.988 -22.175 1.00 59.78 93 ARG A CA 1
ATOM 784 C C . ARG A 1 93 ? 20.209 -18.456 -20.825 1.00 59.78 93 ARG A C 1
ATOM 786 O O . ARG A 1 93 ? 21.007 -18.409 -19.894 1.00 59.78 93 ARG A O 1
ATOM 793 N N . PHE A 1 94 ? 18.920 -18.136 -20.707 1.00 56.06 94 PHE A N 1
ATOM 794 C CA . PHE A 1 94 ? 18.322 -17.705 -19.445 1.00 56.06 94 PHE A CA 1
ATOM 795 C C . PHE A 1 94 ? 18.552 -18.731 -18.323 1.00 56.06 94 PHE A C 1
ATOM 797 O O . PHE A 1 94 ? 19.000 -18.370 -17.239 1.00 56.06 94 PHE A O 1
ATOM 804 N N . PHE A 1 95 ? 18.298 -20.015 -18.593 1.00 55.50 95 PHE A N 1
ATOM 805 C CA . PHE A 1 95 ? 18.418 -21.067 -17.578 1.00 55.50 95 PHE A CA 1
ATOM 806 C C . PHE A 1 95 ? 19.857 -21.500 -17.264 1.00 55.50 95 PHE A C 1
ATOM 808 O O . PHE A 1 95 ? 20.092 -22.004 -16.167 1.00 55.50 95 PHE A O 1
ATOM 815 N N . LEU A 1 96 ? 20.802 -21.361 -18.200 1.00 61.34 96 LEU A N 1
ATOM 816 C CA . LEU A 1 96 ? 22.169 -21.872 -18.027 1.00 61.34 96 LEU A CA 1
ATOM 817 C C . LEU A 1 96 ? 23.198 -20.812 -17.631 1.00 61.34 96 LEU A C 1
ATOM 819 O O . LEU A 1 96 ? 24.159 -21.162 -16.953 1.00 61.34 96 LEU A O 1
ATOM 823 N N . ASP A 1 97 ? 23.027 -19.564 -18.068 1.00 58.97 97 ASP A N 1
ATOM 824 C CA . ASP A 1 97 ? 24.074 -18.537 -17.965 1.00 58.97 97 ASP A CA 1
ATOM 825 C C . ASP A 1 97 ? 23.649 -17.339 -17.102 1.00 58.97 97 ASP A C 1
ATOM 827 O O . ASP A 1 97 ? 24.499 -16.634 -16.572 1.00 58.97 97 ASP A O 1
ATOM 831 N N . GLY A 1 98 ? 22.340 -17.098 -16.929 1.00 53.59 98 GLY A N 1
ATOM 832 C CA . GLY A 1 98 ? 21.828 -15.973 -16.130 1.00 53.59 98 GLY A CA 1
ATOM 833 C C . GLY A 1 98 ? 22.317 -14.588 -16.591 1.00 53.59 98 GLY A C 1
ATOM 834 O O . GLY A 1 98 ? 22.148 -13.616 -15.865 1.00 53.59 98 GLY A O 1
ATOM 835 N N . SER A 1 99 ? 22.921 -14.493 -17.780 1.00 52.16 99 SER A N 1
ATOM 836 C CA . SER A 1 99 ? 23.900 -13.462 -18.148 1.00 52.16 99 SER A CA 1
ATOM 837 C C . SER A 1 99 ? 23.345 -12.240 -18.888 1.00 52.16 99 SER A C 1
ATOM 839 O O . SER A 1 99 ? 24.121 -11.387 -19.308 1.00 52.16 99 SER A O 1
ATOM 841 N N . ASP A 1 100 ? 22.021 -12.108 -19.011 1.00 52.50 100 ASP A N 1
ATOM 842 C CA . ASP A 1 100 ? 21.380 -10.887 -19.540 1.00 52.50 100 ASP A CA 1
ATOM 843 C C . ASP A 1 100 ? 20.872 -9.941 -18.427 1.00 52.50 100 ASP A C 1
ATOM 845 O O . ASP A 1 100 ? 20.163 -8.971 -18.702 1.00 52.50 100 ASP A O 1
ATOM 849 N N . TYR A 1 101 ? 21.245 -10.185 -17.164 1.00 56.41 101 TYR A N 1
ATOM 850 C CA . TYR A 1 101 ? 20.781 -9.424 -15.999 1.00 56.41 101 TYR A CA 1
ATOM 851 C C . TYR A 1 101 ? 21.963 -8.943 -15.165 1.00 56.41 101 TYR A C 1
ATOM 853 O O . TYR A 1 101 ? 22.473 -9.715 -14.369 1.00 56.41 101 TYR A O 1
ATOM 861 N N . ASP A 1 102 ? 22.370 -7.677 -15.280 1.00 53.12 102 ASP A N 1
ATOM 862 C CA . ASP A 1 102 ? 23.276 -7.115 -14.263 1.00 53.12 102 ASP A CA 1
ATOM 863 C C . ASP A 1 102 ? 22.958 -5.653 -13.908 1.00 53.12 102 ASP A C 1
ATOM 865 O O . ASP A 1 102 ? 22.701 -5.357 -12.744 1.00 53.12 102 ASP A O 1
ATOM 869 N N . ASP A 1 103 ? 22.830 -4.733 -14.871 1.00 53.53 103 ASP A N 1
ATOM 870 C CA . ASP A 1 103 ? 22.698 -3.305 -14.508 1.00 53.53 103 ASP A CA 1
ATOM 871 C C . ASP A 1 103 ? 21.250 -2.796 -14.392 1.00 53.53 103 ASP A C 1
ATOM 873 O O . ASP A 1 103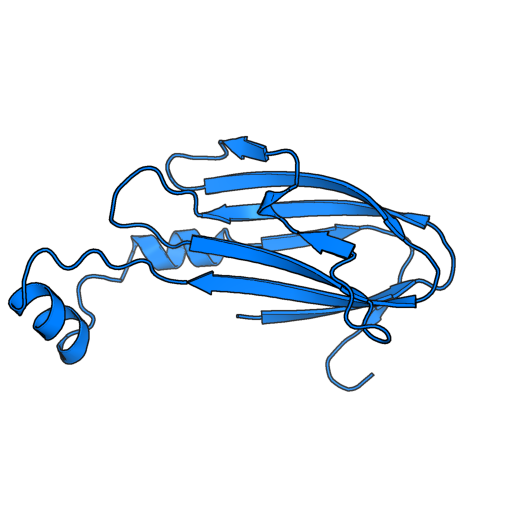 ? 20.926 -1.936 -13.565 1.00 53.53 103 ASP A O 1
ATOM 877 N N . PHE A 1 104 ? 20.358 -3.294 -15.247 1.00 54.72 104 PHE A N 1
ATOM 878 C CA . PHE A 1 104 ? 18.995 -2.776 -15.361 1.00 54.72 104 PHE A CA 1
ATOM 879 C C . PHE A 1 104 ? 18.126 -3.147 -14.149 1.00 54.72 104 PHE A C 1
ATOM 881 O O . PHE A 1 104 ? 17.476 -2.291 -13.538 1.00 54.72 104 PHE A O 1
ATOM 888 N N . ASP A 1 105 ? 18.159 -4.425 -13.782 1.00 61.41 105 ASP A N 1
ATOM 889 C CA . ASP A 1 105 ? 17.357 -4.982 -12.701 1.00 61.41 105 ASP A CA 1
ATOM 890 C C . ASP A 1 105 ? 17.788 -4.419 -11.352 1.00 61.41 105 ASP A C 1
ATOM 892 O O . ASP A 1 105 ? 16.938 -3.992 -10.571 1.00 61.41 105 ASP A O 1
ATOM 896 N N . GLU A 1 106 ? 19.094 -4.329 -11.082 1.00 64.12 106 GLU A N 1
ATOM 897 C CA . GLU A 1 106 ? 19.589 -3.850 -9.790 1.00 64.12 106 GLU A CA 1
ATOM 898 C C . GLU A 1 106 ? 19.084 -2.429 -9.489 1.00 64.12 106 GLU A C 1
ATOM 900 O O . GLU A 1 106 ? 18.655 -2.131 -8.370 1.00 64.12 106 GLU A O 1
ATOM 905 N N . LYS A 1 107 ? 19.049 -1.557 -10.505 1.00 64.69 107 LYS A N 1
ATOM 906 C CA . LYS A 1 107 ? 18.526 -0.196 -10.364 1.00 64.69 107 LYS A CA 1
ATOM 907 C C . LYS A 1 107 ? 17.015 -0.182 -10.107 1.00 64.69 107 LYS A C 1
ATOM 909 O O . LYS A 1 107 ? 16.560 0.561 -9.235 1.00 64.69 107 LYS A O 1
ATOM 914 N N . ILE A 1 108 ? 16.232 -0.980 -10.834 1.00 66.62 108 ILE A N 1
ATOM 915 C CA . ILE A 1 108 ? 14.777 -1.054 -10.623 1.00 66.62 108 ILE A CA 1
ATOM 916 C C . ILE A 1 108 ? 14.447 -1.648 -9.256 1.00 66.62 108 ILE A C 1
ATOM 918 O O . ILE A 1 108 ? 13.611 -1.092 -8.543 1.00 66.62 108 ILE A O 1
ATOM 922 N N . PHE A 1 109 ? 15.131 -2.719 -8.854 1.00 69.44 109 PHE A N 1
ATOM 923 C CA . PHE A 1 109 ? 14.969 -3.333 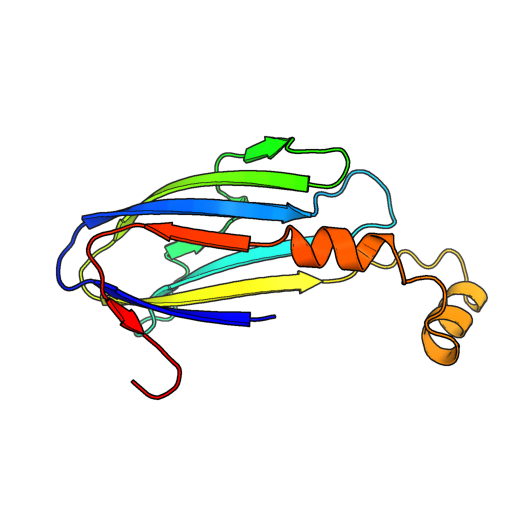-7.539 1.00 69.44 109 PHE A CA 1
ATOM 924 C C . PHE A 1 109 ? 15.334 -2.375 -6.399 1.00 69.44 109 PHE A C 1
ATOM 926 O O . PHE A 1 109 ? 14.655 -2.389 -5.372 1.00 69.44 109 PHE A O 1
ATOM 933 N N . LYS A 1 110 ? 16.358 -1.525 -6.574 1.00 73.94 110 LYS A N 1
ATOM 934 C CA . LYS A 1 110 ? 16.730 -0.477 -5.603 1.00 73.94 110 LYS A CA 1
ATOM 935 C C . LYS A 1 110 ? 15.672 0.619 -5.478 1.00 73.94 110 LYS A C 1
ATOM 937 O O . LYS A 1 110 ? 15.436 1.112 -4.379 1.00 73.94 110 LYS A O 1
ATOM 942 N N . ASP A 1 111 ? 15.043 1.004 -6.587 1.00 78.19 111 ASP A N 1
ATOM 943 C CA . ASP A 1 111 ? 14.040 2.075 -6.609 1.00 78.19 111 ASP A CA 1
ATOM 944 C C . ASP A 1 111 ? 12.640 1.598 -6.167 1.00 78.19 111 ASP A C 1
ATOM 946 O O . ASP A 1 111 ? 11.777 2.432 -5.850 1.00 78.19 111 ASP A O 1
ATOM 950 N N . PHE A 1 112 ? 12.418 0.278 -6.140 1.00 82.12 112 PHE A N 1
ATOM 951 C CA . PHE A 1 112 ? 11.164 -0.357 -5.754 1.00 82.12 112 PHE A CA 1
ATOM 952 C C . PHE A 1 112 ? 10.894 -0.219 -4.257 1.00 82.12 112 PHE A C 1
ATOM 954 O O . PHE A 1 112 ? 11.661 -0.698 -3.420 1.00 82.12 112 PHE A O 1
ATOM 961 N N . GLN A 1 113 ? 9.777 0.409 -3.907 1.00 88.75 113 GLN A N 1
ATOM 962 C CA . GLN A 1 113 ? 9.425 0.635 -2.509 1.00 88.75 113 GLN A CA 1
ATOM 963 C C . GLN A 1 113 ? 7.930 0.858 -2.337 1.00 88.75 113 GLN A C 1
ATOM 965 O O . GLN A 1 113 ? 7.255 1.358 -3.237 1.00 88.75 113 GLN A O 1
ATOM 970 N N . ILE A 1 114 ? 7.448 0.554 -1.139 1.00 92.50 114 ILE A N 1
ATOM 971 C CA . ILE A 1 114 ? 6.147 0.974 -0.636 1.00 92.50 114 ILE A CA 1
ATOM 972 C C . ILE A 1 114 ? 6.357 1.621 0.729 1.00 92.50 114 ILE A C 1
ATOM 974 O O . ILE A 1 114 ? 7.127 1.127 1.552 1.00 92.50 114 ILE A O 1
ATOM 978 N N . VAL A 1 115 ? 5.697 2.750 0.946 1.00 94.88 115 VAL A N 1
ATOM 979 C CA . VAL A 1 115 ? 5.744 3.526 2.177 1.00 94.88 115 VAL A CA 1
ATOM 980 C C . VAL A 1 115 ? 4.315 3.773 2.624 1.00 94.88 115 VAL A C 1
ATOM 982 O O . VAL A 1 115 ? 3.513 4.350 1.889 1.00 94.88 115 VAL A O 1
ATOM 985 N N . VAL A 1 116 ? 4.016 3.359 3.851 1.00 95.81 116 VAL A N 1
ATOM 986 C CA . VAL A 1 116 ? 2.732 3.597 4.508 1.00 95.81 116 VAL A CA 1
ATOM 987 C C . VAL A 1 116 ? 2.957 4.566 5.661 1.00 95.81 116 VAL A C 1
ATOM 989 O O . VAL A 1 116 ? 3.886 4.397 6.451 1.00 95.81 116 VAL A O 1
ATOM 992 N N . ARG A 1 117 ? 2.135 5.616 5.748 1.00 96.88 117 ARG A N 1
ATOM 993 C CA . ARG A 1 117 ? 2.218 6.634 6.804 1.00 96.88 117 ARG A CA 1
ATOM 994 C C . ARG A 1 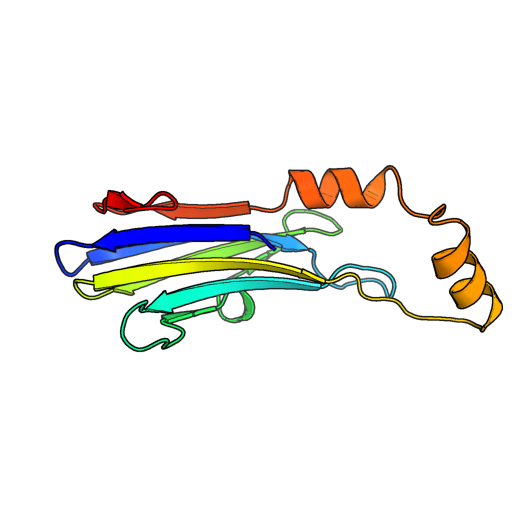117 ? 0.886 6.777 7.526 1.00 96.88 117 ARG A C 1
ATOM 996 O O . ARG A 1 117 ? -0.147 6.970 6.890 1.00 96.88 117 ARG A O 1
ATOM 1003 N N . GLY A 1 118 ? 0.945 6.740 8.852 1.00 94.31 118 GLY A N 1
ATOM 1004 C CA . GLY A 1 118 ? -0.187 6.912 9.758 1.00 94.31 118 GLY A CA 1
ATOM 1005 C C . GLY A 1 118 ? 0.267 6.874 11.220 1.00 94.31 118 GLY A C 1
ATOM 1006 O O . GLY A 1 118 ? 1.451 6.683 11.503 1.00 94.31 118 GLY A O 1
ATOM 1007 N N . ASN A 1 119 ? -0.677 7.024 12.144 1.00 94.25 119 ASN A N 1
ATOM 1008 C CA . ASN A 1 119 ? -0.478 6.929 13.592 1.00 94.25 119 ASN A CA 1
ATOM 1009 C C . ASN A 1 119 ? -0.647 5.468 14.058 1.00 94.25 119 ASN A C 1
ATOM 1011 O O . ASN A 1 119 ? -1.531 5.144 14.856 1.00 94.25 119 ASN A O 1
ATOM 1015 N N . GLY A 1 120 ? 0.161 4.568 13.494 1.00 91.94 120 GLY A N 1
ATOM 1016 C CA . GLY A 1 120 ? 0.186 3.137 13.811 1.00 91.94 120 GLY A CA 1
ATOM 1017 C C . GLY A 1 120 ? 1.514 2.696 14.425 1.00 91.94 120 GLY A C 1
ATOM 1018 O O . GLY A 1 120 ? 2.465 3.474 14.499 1.00 91.94 120 GLY A O 1
ATOM 1019 N N . LYS A 1 121 ? 1.585 1.434 14.851 1.00 95.31 121 LYS A N 1
ATOM 1020 C CA . LYS A 1 121 ? 2.841 0.779 15.242 1.00 95.31 121 LYS A CA 1
ATOM 1021 C C . LYS A 1 121 ? 3.281 -0.138 14.103 1.00 95.31 121 LYS A C 1
ATOM 1023 O O . LYS A 1 121 ? 2.488 -0.972 13.678 1.00 95.31 121 LYS A O 1
ATOM 1028 N N . GLU A 1 122 ? 4.511 0.002 13.621 1.00 94.44 122 GLU A N 1
ATOM 1029 C CA . GLU A 1 122 ? 5.122 -1.013 12.756 1.00 94.44 122 GLU A CA 1
ATOM 1030 C C . GLU A 1 122 ? 5.301 -2.318 13.547 1.00 94.44 122 GLU A C 1
ATOM 1032 O O . GLU A 1 122 ? 5.589 -2.284 14.747 1.00 94.44 122 GLU A O 1
ATOM 1037 N N . LEU A 1 123 ? 5.077 -3.451 12.888 1.00 90.69 123 LEU A N 1
ATOM 1038 C CA . LEU A 1 123 ? 5.276 -4.787 13.438 1.00 90.69 123 LEU A CA 1
ATOM 1039 C C . LEU A 1 123 ? 6.457 -5.435 12.715 1.00 90.69 123 LEU A C 1
ATOM 1041 O O . LEU A 1 123 ? 6.517 -5.429 11.484 1.00 90.69 123 LEU A O 1
ATOM 1045 N N . HIS A 1 124 ? 7.379 -6.004 13.485 1.00 77.94 124 HIS A N 1
ATOM 1046 C CA . HIS A 1 124 ? 8.502 -6.779 12.962 1.00 77.94 124 HIS A CA 1
ATOM 1047 C C . HIS A 1 124 ? 8.248 -8.277 13.144 1.00 77.94 124 HIS A C 1
ATOM 1049 O O . HIS A 1 124 ? 7.485 -8.676 14.023 1.00 77.94 124 HIS A O 1
ATOM 1055 N N . ASP A 1 125 ? 8.898 -9.104 12.321 1.00 61.12 125 ASP A N 1
ATOM 1056 C CA . ASP A 1 125 ? 8.764 -10.563 12.368 1.00 61.12 125 ASP A CA 1
ATOM 1057 C C . ASP A 1 125 ? 8.975 -11.093 13.803 1.00 61.12 125 ASP A C 1
ATOM 1059 O O . ASP A 1 125 ? 10.082 -11.031 14.344 1.00 61.12 125 ASP A O 1
ATOM 1063 N N . GLY A 1 126 ? 7.903 -11.607 14.421 1.00 56.12 126 GLY A N 1
ATOM 1064 C CA . GLY A 1 126 ? 7.901 -12.156 15.785 1.00 56.12 126 GLY A CA 1
ATOM 1065 C C . GLY A 1 126 ? 7.068 -11.394 16.829 1.00 56.12 126 GLY A C 1
ATOM 1066 O O . GLY A 1 126 ? 7.000 -11.867 17.965 1.00 56.12 126 GLY A O 1
ATOM 1067 N N . GLU A 1 127 ? 6.442 -10.266 16.470 1.00 48.41 127 GLU A N 1
ATOM 1068 C CA . GLU A 1 127 ? 5.460 -9.524 17.295 1.00 48.41 127 GLU A CA 1
ATOM 1069 C C . GLU A 1 127 ? 3.996 -9.818 16.925 1.00 48.41 127 GLU A C 1
ATOM 1071 O O . GLU A 1 127 ? 3.149 -9.794 17.852 1.00 48.41 127 GLU A O 1
#

Secondary structure (DSSP, 8-state):
-EEEEEEESS-EEEEEEEEEE--SSTT--EEEEEEEETTT--EEEEGGGSEEEE-SSSEEEEEEEEEE-SEEEEEEEEEE-----SSHHHHHHHHHH-TT-SHHHHHHHHH-EEEEESS-EEE-TT-

Foldseek 3Di:
DDKWKWFDQFKDKKKKKWKAFDDDDQWDKDKKKFKAFPPVRDTPDIQVPFDWDDPDPTMIMGIDIDIDGGGMMMMDIDIGGRDDDPDPVSVVCCVPPVPVDDDPVVVRVVRGDMDMDDPIGIDDPPD

Sequence (127 aa):
MKSSGFLLNEKQEIQIEAVGANIRDEHFMMSNAWILNADSRDVVWEMTEANSRRKSRELREYRDKITLEKGRFEIYYAVFPSFHYHDLWSFVRFFLDGSDYDDFDEKIFKDFQIVVRGNGKELHDGE

Radius of gyration: 17.29 Å; chains: 1; bounding box: 35×31×47 Å